Protein AF-A0A3R9DCZ0-F1 (afdb_monomer_lite)

Structure (mmCIF, N/CA/C/O backbone):
data_AF-A0A3R9DCZ0-F1
#
_entry.id   AF-A0A3R9DCZ0-F1
#
loop_
_atom_site.group_PDB
_atom_site.id
_atom_site.type_symbol
_atom_site.label_atom_id
_atom_site.label_alt_id
_atom_site.label_comp_id
_atom_site.label_asym_id
_atom_site.label_entity_id
_atom_site.label_seq_id
_atom_site.pdbx_PDB_ins_code
_atom_site.Cartn_x
_atom_site.Cartn_y
_atom_site.Cartn_z
_atom_site.occupancy
_atom_site.B_iso_or_equiv
_atom_site.auth_seq_id
_atom_site.auth_comp_id
_atom_site.auth_asym_id
_atom_site.auth_atom_id
_atom_site.pdbx_PDB_model_num
ATOM 1 N N . MET A 1 1 ? -1.135 6.317 21.209 1.00 61.75 1 MET A N 1
ATOM 2 C CA . MET A 1 1 ? -1.290 6.207 19.743 1.00 61.75 1 MET A CA 1
ATOM 3 C C . MET A 1 1 ? -2.174 7.352 19.289 1.00 61.75 1 MET A C 1
ATOM 5 O O . MET A 1 1 ? -3.228 7.537 19.886 1.00 61.75 1 MET A O 1
ATOM 9 N N . ASN A 1 2 ? -1.723 8.155 18.326 1.00 81.62 2 ASN A N 1
ATOM 10 C CA . ASN A 1 2 ? -2.497 9.292 17.831 1.00 81.62 2 ASN A CA 1
ATOM 11 C C . ASN A 1 2 ? -3.410 8.804 16.700 1.00 81.62 2 ASN A C 1
ATOM 13 O O . ASN A 1 2 ? -2.899 8.374 15.666 1.00 81.62 2 ASN A O 1
ATOM 17 N N . GLN A 1 3 ? -4.726 8.795 16.925 1.00 90.56 3 GLN A N 1
ATOM 18 C CA . GLN A 1 3 ? -5.698 8.407 15.899 1.00 90.56 3 GLN A CA 1
ATOM 19 C C . GLN A 1 3 ? -5.655 9.412 14.747 1.00 90.56 3 GLN A C 1
ATOM 21 O O . GLN A 1 3 ? -5.621 10.622 14.973 1.00 90.56 3 GLN A O 1
ATOM 26 N N . LEU A 1 4 ? -5.652 8.906 13.519 1.00 92.06 4 LEU A N 1
ATOM 27 C CA . LEU A 1 4 ? -5.647 9.725 12.316 1.00 92.06 4 LEU A CA 1
ATOM 28 C C . LEU A 1 4 ? -7.068 9.877 11.781 1.00 92.06 4 LEU A C 1
ATOM 30 O O . LEU A 1 4 ? -7.830 8.913 11.714 1.00 92.06 4 LEU A O 1
ATOM 34 N N . SER A 1 5 ? -7.409 11.086 11.340 1.00 92.12 5 SER A N 1
ATOM 35 C CA . SER A 1 5 ? -8.567 11.276 10.464 1.00 92.12 5 SER A CA 1
ATOM 36 C C . SER A 1 5 ? -8.346 10.580 9.115 1.00 92.12 5 SER A C 1
ATOM 38 O O . SER A 1 5 ? -7.209 10.330 8.714 1.00 92.12 5 SER A O 1
ATOM 40 N N . ALA A 1 6 ? -9.421 10.332 8.363 1.00 89.06 6 ALA A N 1
ATOM 41 C CA . ALA A 1 6 ? -9.336 9.716 7.036 1.00 89.06 6 ALA A CA 1
ATOM 42 C C . ALA A 1 6 ? -8.428 10.499 6.063 1.00 89.06 6 ALA A C 1
ATOM 44 O O . ALA A 1 6 ? -7.686 9.902 5.288 1.00 89.06 6 ALA A O 1
ATOM 45 N N . ALA A 1 7 ? -8.442 11.836 6.125 1.00 90.50 7 ALA A N 1
ATOM 46 C CA . ALA A 1 7 ? -7.578 12.675 5.294 1.00 90.50 7 ALA A CA 1
ATOM 47 C C . ALA A 1 7 ? -6.096 12.556 5.688 1.00 90.50 7 ALA A C 1
ATOM 49 O O . ALA A 1 7 ? -5.235 12.477 4.815 1.00 90.50 7 ALA A O 1
ATOM 50 N N . GLN A 1 8 ? -5.801 12.504 6.992 1.00 93.12 8 GLN A N 1
ATOM 51 C CA . GLN A 1 8 ? -4.434 12.311 7.485 1.00 93.12 8 GLN A CA 1
ATOM 52 C C . GLN A 1 8 ? -3.912 10.917 7.146 1.00 93.12 8 GLN A C 1
ATOM 54 O O . GLN A 1 8 ? -2.808 10.806 6.632 1.00 93.12 8 GLN A O 1
ATOM 59 N N . LEU A 1 9 ? -4.726 9.877 7.359 1.00 93.62 9 LEU A N 1
ATOM 60 C CA . LEU A 1 9 ? -4.421 8.513 6.929 1.00 93.62 9 LEU A CA 1
ATOM 61 C C . LEU A 1 9 ? -4.047 8.485 5.445 1.00 93.62 9 LEU A C 1
ATOM 63 O O . LEU A 1 9 ? -3.010 7.938 5.084 1.00 93.62 9 LEU A O 1
ATOM 67 N N . TRP A 1 10 ? -4.874 9.097 4.595 1.00 93.94 10 TRP A N 1
ATOM 68 C CA . TRP A 1 10 ? -4.639 9.114 3.156 1.00 93.94 10 TRP A CA 1
ATOM 69 C C . TRP A 1 10 ? -3.340 9.832 2.777 1.00 93.94 10 TRP A C 1
ATOM 71 O O . TRP A 1 10 ? -2.575 9.317 1.965 1.00 93.94 10 TRP A O 1
ATOM 81 N N . GLY A 1 11 ? -3.069 10.995 3.375 1.00 92.94 11 GLY A N 1
ATOM 82 C CA . GLY A 1 11 ? -1.816 11.722 3.158 1.00 92.94 11 GLY A CA 1
ATOM 83 C C . GLY A 1 11 ? -0.599 10.895 3.570 1.00 92.94 11 GLY A C 1
ATOM 84 O O . GLY A 1 11 ? 0.274 10.640 2.747 1.00 92.94 11 GLY A O 1
ATOM 85 N N . THR A 1 12 ? -0.593 10.388 4.806 1.00 93.31 12 THR A N 1
ATOM 86 C CA . THR A 1 12 ? 0.521 9.592 5.342 1.00 93.31 12 THR A CA 1
ATOM 87 C C . THR A 1 12 ? 0.751 8.306 4.552 1.00 93.31 12 THR A C 1
ATOM 89 O O . THR A 1 12 ? 1.896 7.928 4.329 1.00 93.31 12 THR A O 1
ATOM 92 N N . LEU A 1 13 ? -0.312 7.637 4.095 1.00 94.50 13 LEU A N 1
ATOM 93 C CA . LEU A 1 13 ? -0.180 6.438 3.270 1.00 94.50 13 LEU A CA 1
ATOM 94 C C . LEU A 1 13 ? 0.488 6.758 1.929 1.00 94.50 13 LEU A C 1
ATOM 96 O O . LEU A 1 13 ? 1.389 6.036 1.520 1.00 94.50 13 LEU A O 1
ATOM 100 N N . ASN A 1 14 ? 0.078 7.835 1.254 1.00 93.44 14 ASN A N 1
ATOM 101 C CA . ASN A 1 14 ? 0.696 8.225 -0.015 1.00 93.44 14 ASN A CA 1
ATOM 102 C C . ASN A 1 14 ? 2.162 8.634 0.157 1.00 93.44 14 ASN A C 1
ATOM 104 O O . ASN A 1 14 ? 3.000 8.260 -0.664 1.00 93.44 14 ASN A O 1
ATOM 108 N N . ASP A 1 15 ? 2.490 9.352 1.231 1.00 92.50 15 ASP A N 1
ATOM 109 C CA . ASP A 1 15 ? 3.877 9.711 1.528 1.00 92.50 15 ASP A CA 1
ATOM 110 C C . ASP A 1 15 ? 4.727 8.448 1.755 1.00 92.50 15 ASP A C 1
ATOM 112 O O . ASP A 1 15 ? 5.778 8.297 1.135 1.00 92.50 15 ASP A O 1
ATOM 116 N N . LEU A 1 16 ? 4.218 7.478 2.524 1.00 93.69 16 LEU A N 1
ATOM 117 C CA . LEU A 1 16 ? 4.860 6.174 2.718 1.00 93.69 16 LEU A CA 1
ATOM 118 C C . LEU A 1 16 ? 5.069 5.409 1.405 1.00 93.69 16 LEU A C 1
ATOM 120 O O . LEU A 1 16 ? 6.171 4.940 1.139 1.00 93.69 16 LEU A O 1
ATOM 124 N N . LEU A 1 17 ? 4.032 5.280 0.575 1.00 93.38 17 LEU A N 1
ATOM 125 C CA . LEU A 1 17 ? 4.101 4.519 -0.680 1.00 93.38 17 LEU A CA 1
ATOM 126 C C . LEU A 1 17 ? 5.071 5.146 -1.689 1.00 93.38 17 LEU A C 1
ATOM 128 O O . LEU A 1 17 ? 5.776 4.435 -2.405 1.00 93.38 17 LEU A O 1
ATOM 132 N N . THR A 1 18 ? 5.127 6.476 -1.739 1.00 90.19 18 THR A N 1
ATOM 133 C CA . THR A 1 18 ? 6.036 7.212 -2.631 1.00 90.19 18 THR A CA 1
ATOM 134 C C . THR A 1 18 ? 7.451 7.342 -2.070 1.00 90.19 18 THR A C 1
ATOM 136 O O . THR A 1 18 ? 8.361 7.721 -2.800 1.00 90.19 18 THR A O 1
ATOM 139 N N . GLY A 1 19 ? 7.646 7.005 -0.795 1.00 87.19 19 GLY A N 1
ATOM 140 C CA . GLY A 1 19 ? 8.892 7.192 -0.063 1.00 87.19 19 GLY A CA 1
ATOM 141 C C . GLY A 1 19 ? 9.183 8.641 0.328 1.00 87.19 19 GLY A C 1
ATOM 142 O O . GLY A 1 19 ? 10.291 8.971 0.743 1.00 87.19 19 GLY A O 1
ATOM 143 N N . ARG A 1 20 ? 8.202 9.540 0.202 1.00 84.38 20 ARG A N 1
ATOM 144 C CA . ARG A 1 20 ? 8.375 10.951 0.543 1.00 84.38 20 ARG A CA 1
ATOM 145 C C . ARG A 1 20 ? 8.625 11.109 2.043 1.00 84.38 20 ARG A C 1
ATOM 147 O O . ARG A 1 20 ? 7.831 10.660 2.862 1.00 84.38 20 ARG A O 1
ATOM 154 N N . GLY A 1 21 ? 9.698 11.820 2.391 1.00 74.94 21 GLY A N 1
ATOM 155 C CA . GLY A 1 21 ? 10.063 12.093 3.785 1.00 74.94 21 GLY A CA 1
ATOM 156 C C . GLY A 1 21 ? 10.720 10.912 4.505 1.00 74.94 21 GLY A C 1
ATOM 157 O O . GLY A 1 21 ? 10.922 10.984 5.714 1.00 74.94 21 GLY A O 1
ATOM 158 N N . GLN A 1 22 ? 11.056 9.845 3.777 1.00 75.38 22 GLN A N 1
ATOM 159 C CA . GLN A 1 22 ? 11.912 8.760 4.243 1.00 75.38 22 GLN A CA 1
ATOM 160 C C . GLN A 1 22 ? 13.352 9.122 3.839 1.00 75.38 22 GLN A C 1
ATOM 162 O O . GLN A 1 22 ? 13.800 8.737 2.766 1.00 75.38 22 GLN A O 1
ATOM 167 N N . ASP A 1 23 ? 14.031 9.964 4.629 1.00 63.19 23 ASP A N 1
ATOM 168 C CA . ASP A 1 23 ? 15.416 10.403 4.370 1.00 63.19 23 ASP A CA 1
ATOM 169 C C . ASP A 1 23 ? 16.389 9.207 4.475 1.00 63.19 23 ASP A C 1
ATOM 171 O O . ASP A 1 23 ? 16.997 8.980 5.520 1.00 63.19 23 ASP A O 1
ATOM 175 N N . ASP A 1 24 ? 16.537 8.441 3.392 1.00 62.03 24 ASP A N 1
ATOM 176 C CA . ASP A 1 24 ? 17.494 7.328 3.266 1.00 62.03 24 ASP A CA 1
ATOM 177 C C . ASP A 1 24 ? 18.394 7.514 2.023 1.00 62.03 24 ASP A C 1
ATOM 179 O O . ASP A 1 24 ? 18.608 6.620 1.206 1.00 62.03 24 ASP A O 1
ATOM 183 N N . GLY A 1 25 ? 18.914 8.736 1.849 1.00 60.25 25 GLY A N 1
ATOM 184 C CA . GLY A 1 25 ? 19.763 9.105 0.709 1.00 60.25 25 GLY A CA 1
ATOM 185 C C . GLY A 1 25 ? 18.978 9.355 -0.586 1.00 60.25 25 GLY A C 1
ATOM 186 O O . GLY A 1 25 ? 17.886 9.913 -0.552 1.00 60.25 25 GLY A O 1
ATOM 187 N N . ASP A 1 26 ? 19.556 8.989 -1.737 1.00 55.53 26 ASP A N 1
ATOM 188 C CA . ASP A 1 26 ? 18.921 9.140 -3.063 1.00 55.53 26 ASP A CA 1
ATOM 189 C C . ASP A 1 26 ? 17.857 8.055 -3.350 1.00 55.53 26 ASP A C 1
ATOM 191 O O . ASP A 1 26 ? 17.168 8.110 -4.373 1.00 55.53 26 ASP A O 1
ATOM 195 N N . GLU A 1 27 ? 17.718 7.054 -2.475 1.00 62.34 27 GLU A N 1
ATOM 196 C CA . GLU A 1 27 ? 16.724 5.992 -2.613 1.00 62.34 27 GLU A CA 1
ATOM 197 C C . GLU A 1 27 ? 15.429 6.373 -1.886 1.00 62.34 27 GLU A C 1
ATOM 199 O O . GLU A 1 27 ? 15.443 6.797 -0.736 1.00 62.34 27 GLU A O 1
ATOM 204 N N . LEU A 1 28 ? 14.287 6.209 -2.564 1.00 73.81 28 LEU A N 1
ATOM 205 C CA . LEU A 1 28 ? 12.954 6.358 -1.975 1.00 73.81 28 LEU A CA 1
ATOM 206 C C . LEU A 1 28 ? 12.420 4.957 -1.634 1.00 73.81 28 LEU A C 1
ATOM 208 O O . LEU A 1 28 ? 11.883 4.293 -2.535 1.00 73.81 28 LEU A O 1
ATOM 212 N N . PRO A 1 29 ? 12.545 4.484 -0.377 1.00 78.62 29 PRO A N 1
ATOM 213 C CA . PRO A 1 29 ? 12.353 3.073 -0.055 1.00 78.62 29 PRO A CA 1
ATOM 214 C C . PRO A 1 29 ? 10.907 2.602 -0.215 1.00 78.62 29 PRO A C 1
ATOM 216 O O . PRO A 1 29 ? 10.669 1.405 -0.333 1.00 78.62 29 PRO A O 1
ATOM 219 N N . GLY A 1 30 ? 9.937 3.520 -0.262 1.00 91.44 30 GLY A N 1
ATOM 220 C CA . GLY A 1 30 ? 8.528 3.180 -0.428 1.00 91.44 30 GLY A CA 1
ATOM 221 C C . GLY A 1 30 ? 7.991 2.461 0.805 1.00 91.44 30 GLY A C 1
ATOM 222 O O . GLY A 1 30 ? 8.413 2.740 1.927 1.00 91.44 30 GLY A O 1
ATOM 223 N N . ALA A 1 31 ? 7.043 1.541 0.628 1.00 94.88 31 ALA A N 1
ATOM 224 C CA . ALA A 1 31 ? 6.360 0.919 1.757 1.00 94.88 31 ALA A CA 1
ATOM 225 C C . ALA A 1 31 ? 6.259 -0.603 1.659 1.00 94.88 31 ALA A C 1
ATOM 227 O O . ALA A 1 31 ? 6.221 -1.192 0.581 1.00 94.88 31 ALA A O 1
ATOM 228 N N . GLU A 1 32 ? 6.139 -1.233 2.819 1.00 95.06 32 GLU A N 1
ATOM 229 C CA . GLU A 1 32 ? 5.748 -2.625 2.996 1.00 95.06 32 GLU A CA 1
ATOM 230 C C . GLU A 1 32 ? 4.492 -2.722 3.867 1.00 95.06 32 GLU A C 1
ATOM 232 O O . GLU A 1 32 ? 4.219 -1.855 4.697 1.00 95.06 32 GLU A O 1
ATOM 237 N N . LEU A 1 33 ? 3.732 -3.798 3.674 1.00 96.12 33 LEU A N 1
ATOM 238 C CA . LEU A 1 33 ? 2.566 -4.174 4.460 1.00 96.12 33 LEU A CA 1
ATOM 239 C C . LEU A 1 33 ? 2.894 -5.425 5.268 1.00 96.12 33 LEU A C 1
ATOM 241 O O . LEU A 1 33 ? 3.255 -6.446 4.685 1.00 96.12 33 LEU A O 1
ATOM 245 N N . ALA A 1 34 ? 2.679 -5.370 6.578 1.00 95.69 34 ALA A N 1
ATOM 246 C CA . ALA A 1 34 ? 2.636 -6.531 7.459 1.00 95.69 34 ALA A CA 1
ATOM 247 C C . ALA A 1 34 ? 1.225 -6.684 8.041 1.00 95.69 34 ALA A C 1
ATOM 249 O O . ALA A 1 34 ? 0.646 -5.710 8.519 1.00 95.69 34 ALA A O 1
ATOM 250 N N . VAL A 1 35 ? 0.655 -7.887 8.009 1.00 96.25 35 VAL A N 1
ATOM 251 C CA . VAL A 1 35 ? -0.662 -8.182 8.593 1.00 96.25 35 VAL A CA 1
ATOM 252 C C . VAL A 1 35 ? -0.489 -9.154 9.745 1.00 96.25 35 VAL A C 1
ATOM 254 O O . VAL A 1 35 ? 0.208 -10.161 9.625 1.00 96.25 35 VAL A O 1
ATOM 257 N N . PHE A 1 36 ? -1.159 -8.847 10.846 1.00 97.38 36 PHE A N 1
ATOM 258 C CA . PHE A 1 36 ? -1.154 -9.607 12.077 1.00 97.38 36 PHE A CA 1
ATOM 259 C C . PHE A 1 36 ? -2.562 -10.099 12.395 1.00 97.38 36 PHE A C 1
ATOM 261 O O . PHE A 1 36 ? -3.528 -9.330 12.341 1.00 97.38 36 PHE A O 1
ATOM 268 N N . ASP A 1 37 ? -2.647 -11.364 12.784 1.00 96.19 37 ASP A N 1
ATOM 269 C CA . ASP A 1 37 ? -3.844 -11.996 13.323 1.00 96.19 37 ASP A CA 1
ATOM 270 C C . ASP A 1 37 ? -3.533 -12.503 14.733 1.00 96.19 37 ASP A C 1
ATOM 272 O O . ASP A 1 37 ? -2.513 -13.155 14.946 1.00 96.19 37 ASP A O 1
ATOM 276 N N . GLU A 1 38 ? -4.331 -12.094 15.718 1.00 94.62 38 GLU A N 1
ATOM 277 C CA . GLU A 1 38 ? -4.084 -12.359 17.149 1.00 94.62 38 GLU A CA 1
ATOM 278 C C . GLU A 1 38 ? -2.638 -12.059 17.620 1.00 94.62 38 GLU A C 1
ATOM 280 O O . GLU A 1 38 ? -2.098 -12.691 18.526 1.00 94.62 38 GLU A O 1
ATOM 285 N N . GLY A 1 39 ? -1.993 -11.057 17.008 1.00 93.81 39 GLY A N 1
ATOM 286 C CA . GLY A 1 39 ? -0.619 -10.641 17.317 1.00 93.81 39 GLY A CA 1
ATOM 287 C C . GLY A 1 39 ? 0.481 -11.436 16.605 1.00 93.81 39 GLY A C 1
ATOM 288 O O . GLY A 1 39 ? 1.653 -11.082 16.732 1.00 93.81 39 GLY A O 1
ATOM 289 N N . VAL A 1 40 ? 0.128 -12.454 15.822 1.00 96.56 40 VAL A N 1
ATOM 290 C CA . VAL A 1 40 ? 1.052 -13.230 14.987 1.00 96.56 40 VAL A CA 1
ATOM 291 C C . VAL A 1 40 ? 1.087 -12.638 13.584 1.00 96.56 40 VAL A C 1
ATOM 293 O O . VAL A 1 40 ? 0.041 -12.406 12.986 1.00 96.56 40 VAL A O 1
ATOM 296 N N . GLU A 1 41 ? 2.280 -12.393 13.041 1.00 96.56 41 GLU A N 1
ATOM 297 C CA . GLU A 1 41 ? 2.425 -11.969 11.645 1.00 96.56 41 GLU A CA 1
ATOM 298 C C . GLU A 1 41 ? 2.025 -13.117 10.709 1.00 96.56 41 GLU A C 1
ATOM 300 O O . GLU A 1 41 ? 2.621 -14.193 10.742 1.00 96.56 41 GLU A O 1
ATOM 305 N N . VAL A 1 42 ? 1.013 -12.885 9.872 1.00 95.38 42 VAL A N 1
ATOM 306 C CA . VAL A 1 42 ? 0.472 -13.876 8.925 1.00 95.38 42 VAL A CA 1
ATOM 307 C C . VAL A 1 42 ? 0.781 -13.535 7.470 1.00 95.38 42 VAL A C 1
ATOM 309 O O . VAL A 1 42 ? 0.628 -14.378 6.589 1.00 95.38 42 VAL A O 1
ATOM 312 N N . PHE A 1 43 ? 1.203 -12.300 7.197 1.00 93.38 43 PHE A N 1
ATOM 313 C CA . PHE A 1 43 ? 1.518 -11.843 5.850 1.00 93.38 43 PHE A CA 1
ATOM 314 C C . PHE A 1 43 ? 2.489 -10.666 5.882 1.00 93.38 43 PHE A C 1
ATOM 316 O O . PHE A 1 43 ? 2.337 -9.762 6.703 1.00 93.38 43 PHE A O 1
ATOM 323 N N . ARG A 1 44 ? 3.428 -10.645 4.931 1.00 94.25 44 ARG A N 1
ATOM 324 C CA . ARG A 1 44 ? 4.317 -9.513 4.672 1.00 94.25 44 ARG A CA 1
ATOM 325 C C . ARG A 1 44 ? 4.632 -9.400 3.187 1.00 94.25 44 ARG A C 1
ATOM 327 O O . ARG A 1 44 ? 4.991 -10.393 2.559 1.00 94.25 44 ARG A O 1
ATOM 334 N N . ALA A 1 45 ? 4.549 -8.193 2.641 1.00 93.25 45 ALA A N 1
ATOM 335 C CA . ALA A 1 45 ? 4.934 -7.911 1.260 1.00 93.25 45 ALA A CA 1
ATOM 336 C C . ALA A 1 45 ? 5.315 -6.439 1.080 1.00 93.25 45 ALA A C 1
ATOM 338 O O . ALA A 1 45 ? 4.818 -5.579 1.805 1.00 93.25 45 ALA A O 1
ATOM 339 N N . ALA A 1 46 ? 6.149 -6.145 0.083 1.00 93.31 46 ALA A N 1
ATOM 340 C CA . ALA A 1 46 ? 6.311 -4.773 -0.391 1.00 93.31 46 ALA A CA 1
ATOM 341 C C . ALA A 1 46 ? 4.987 -4.271 -0.987 1.00 93.31 46 ALA A C 1
ATOM 343 O O . ALA A 1 46 ? 4.154 -5.072 -1.412 1.00 93.31 46 ALA A O 1
ATOM 344 N N . LEU A 1 47 ? 4.768 -2.964 -1.015 1.00 93.00 47 LEU A N 1
ATOM 345 C CA . LEU A 1 47 ? 3.605 -2.345 -1.638 1.00 93.00 47 LEU A CA 1
ATOM 346 C C . LEU A 1 47 ? 4.041 -1.578 -2.880 1.00 93.00 47 LEU A C 1
ATOM 348 O O . LEU A 1 47 ? 5.002 -0.816 -2.833 1.00 93.00 47 LEU A O 1
ATOM 352 N N . ALA A 1 48 ? 3.295 -1.727 -3.974 1.00 90.75 48 ALA A N 1
ATOM 353 C CA . ALA A 1 48 ? 3.437 -0.824 -5.106 1.00 90.75 48 ALA A CA 1
ATOM 354 C C . ALA A 1 48 ? 3.202 0.629 -4.655 1.00 90.75 48 ALA A C 1
ATOM 356 O O . ALA A 1 48 ? 2.458 0.889 -3.708 1.00 90.75 48 ALA A O 1
ATOM 357 N N . ARG A 1 49 ? 3.777 1.585 -5.387 1.00 90.75 49 ARG A N 1
ATOM 358 C CA . ARG A 1 49 ? 3.793 3.018 -5.033 1.00 90.75 49 ARG A CA 1
ATOM 359 C C . ARG A 1 49 ? 2.434 3.736 -5.141 1.00 90.75 49 ARG A C 1
ATOM 361 O O . ARG A 1 49 ? 2.382 4.959 -5.070 1.00 90.75 49 ARG A O 1
ATOM 368 N N . HIS A 1 50 ? 1.340 2.989 -5.300 1.00 87.44 50 HIS A N 1
ATOM 369 C CA . HIS A 1 50 ? -0.001 3.507 -5.560 1.00 87.44 50 HIS A CA 1
ATOM 370 C C . HIS A 1 50 ? -1.038 2.852 -4.648 1.00 87.44 50 HIS A C 1
ATOM 372 O O . HIS A 1 50 ? -0.984 1.654 -4.357 1.00 87.44 50 HIS A O 1
ATOM 378 N N . ALA A 1 51 ? -2.021 3.652 -4.249 1.00 91.38 51 ALA A N 1
ATOM 379 C CA . ALA A 1 51 ? -3.237 3.205 -3.592 1.00 91.38 51 ALA A CA 1
ATOM 380 C C . ALA A 1 51 ? -4.440 3.932 -4.195 1.00 91.38 51 ALA A C 1
ATOM 382 O O . ALA A 1 51 ? -4.310 5.029 -4.742 1.00 91.38 51 ALA A O 1
ATOM 383 N N . ARG A 1 52 ? -5.626 3.347 -4.038 1.00 91.38 52 ARG A N 1
ATOM 384 C CA . ARG A 1 52 ? -6.908 3.951 -4.423 1.00 91.38 52 ARG A CA 1
ATOM 385 C C . ARG A 1 52 ? -7.866 3.871 -3.238 1.00 91.38 52 ARG A C 1
ATOM 387 O O . ARG A 1 52 ? -7.882 2.865 -2.534 1.00 91.38 52 ARG A O 1
ATOM 394 N N . ARG A 1 53 ? -8.663 4.913 -3.003 1.00 90.94 53 ARG A N 1
ATOM 395 C CA . ARG A 1 53 ? -9.819 4.808 -2.098 1.00 90.94 53 ARG A CA 1
ATOM 396 C C . ARG A 1 53 ? -11.006 4.294 -2.881 1.00 90.94 53 ARG A C 1
ATOM 398 O O . ARG A 1 53 ? -11.149 4.639 -4.049 1.00 90.94 53 ARG A O 1
ATOM 405 N N . ASP A 1 54 ? -11.817 3.470 -2.246 1.00 90.94 54 ASP A N 1
ATOM 406 C CA . ASP A 1 54 ? -13.086 3.099 -2.840 1.00 90.94 54 ASP A CA 1
ATOM 407 C C . ASP A 1 54 ? -14.015 4.322 -2.919 1.00 90.94 54 ASP A C 1
ATOM 409 O O . ASP A 1 54 ? -14.027 5.165 -2.015 1.00 90.94 54 ASP A O 1
ATOM 413 N N . ASP A 1 55 ? -14.726 4.446 -4.038 1.00 87.06 55 ASP A N 1
ATOM 414 C CA . ASP A 1 55 ? -15.587 5.597 -4.316 1.00 87.06 55 ASP A CA 1
ATOM 415 C C . ASP A 1 55 ? -16.901 5.514 -3.526 1.00 87.06 55 ASP A C 1
ATOM 417 O O . ASP A 1 55 ? -17.450 6.547 -3.135 1.00 87.06 55 ASP A O 1
ATOM 421 N N . ASP A 1 56 ? -17.367 4.292 -3.248 1.00 90.88 56 ASP A N 1
ATOM 422 C CA . ASP A 1 56 ? -18.596 4.030 -2.502 1.00 90.88 56 ASP A CA 1
ATOM 423 C C . ASP A 1 56 ? -18.330 3.937 -0.990 1.00 90.88 56 ASP A C 1
ATOM 425 O O . ASP A 1 56 ? -19.165 4.361 -0.186 1.00 90.88 56 ASP A O 1
ATOM 429 N N . ASP A 1 57 ? -17.157 3.427 -0.591 1.00 90.50 57 ASP A N 1
ATOM 430 C CA . ASP A 1 57 ? -16.749 3.318 0.815 1.00 90.50 57 ASP A CA 1
ATOM 431 C C . ASP A 1 57 ? -15.329 3.867 1.084 1.00 90.50 57 ASP A C 1
ATOM 433 O O . ASP A 1 57 ? -14.337 3.140 0.996 1.00 90.50 57 ASP A O 1
ATOM 437 N N . PRO A 1 58 ? -15.191 5.127 1.537 1.00 87.25 58 PRO A N 1
ATOM 438 C CA . PRO A 1 58 ? -13.889 5.726 1.838 1.00 87.25 58 PRO A CA 1
ATOM 439 C C . PRO A 1 58 ? -13.061 5.012 2.923 1.00 87.25 58 PRO A C 1
ATOM 441 O O . PRO A 1 58 ? -11.882 5.345 3.087 1.00 87.25 58 PRO A O 1
ATOM 444 N N . ALA A 1 59 ? -13.650 4.084 3.690 1.00 90.75 59 ALA A N 1
ATOM 445 C CA . ALA A 1 59 ? -12.935 3.239 4.647 1.00 90.75 59 ALA A CA 1
ATOM 446 C C . ALA A 1 59 ? -12.223 2.051 3.975 1.00 90.75 59 ALA A C 1
ATOM 448 O O . ALA A 1 59 ? -11.344 1.432 4.583 1.00 90.75 59 ALA A O 1
ATOM 449 N N . VAL A 1 60 ? -12.567 1.738 2.725 1.00 93.81 60 VAL A N 1
ATOM 450 C CA . VAL A 1 60 ? -11.912 0.714 1.915 1.00 93.81 60 VAL A CA 1
ATOM 451 C C . VAL A 1 60 ? -10.776 1.343 1.114 1.00 93.81 60 VAL A C 1
ATOM 453 O O . VAL A 1 60 ? -10.962 2.232 0.281 1.00 93.81 60 VAL A O 1
ATOM 456 N N . ILE A 1 61 ? -9.565 0.854 1.369 1.00 93.69 61 ILE A N 1
ATOM 457 C CA . ILE A 1 61 ? -8.353 1.269 0.667 1.00 93.69 61 ILE A CA 1
ATOM 458 C C . ILE A 1 61 ? -7.833 0.095 -0.152 1.00 93.69 61 ILE A C 1
ATOM 460 O O . ILE A 1 61 ? -7.527 -0.970 0.382 1.00 93.69 61 ILE A O 1
ATOM 464 N N . TRP A 1 62 ? -7.693 0.308 -1.451 1.00 92.94 62 TRP A N 1
ATOM 465 C CA . TRP A 1 62 ? -7.085 -0.631 -2.377 1.00 92.94 62 TRP A CA 1
ATOM 466 C C . TRP A 1 62 ? -5.581 -0.387 -2.442 1.00 92.94 62 TRP A C 1
ATOM 468 O O . TRP A 1 62 ? -5.131 0.704 -2.792 1.00 92.94 62 TRP A O 1
ATOM 478 N N . VAL A 1 63 ? -4.809 -1.422 -2.123 1.00 92.19 63 VAL A N 1
ATOM 479 C CA . VAL A 1 63 ? -3.344 -1.440 -2.244 1.00 92.19 63 VAL A CA 1
ATOM 480 C C . VAL A 1 63 ? -2.910 -2.614 -3.111 1.00 92.19 63 VAL A C 1
ATOM 482 O O . VAL A 1 63 ? -3.673 -3.561 -3.308 1.00 92.19 63 VAL A O 1
ATOM 485 N N . ARG A 1 64 ? -1.672 -2.593 -3.608 1.00 91.31 64 ARG A N 1
ATOM 486 C CA . ARG A 1 64 ? -1.111 -3.697 -4.397 1.00 91.31 64 ARG A CA 1
ATOM 487 C C . ARG A 1 64 ? 0.132 -4.281 -3.718 1.00 91.31 64 ARG A C 1
ATOM 489 O O . ARG A 1 64 ? 1.228 -3.757 -3.913 1.00 91.31 64 ARG A O 1
ATOM 496 N N . PRO A 1 65 ? -0.020 -5.351 -2.917 1.00 90.62 65 PRO A N 1
ATOM 497 C CA . PRO A 1 65 ? 1.114 -6.068 -2.357 1.00 90.62 65 PRO A CA 1
ATOM 498 C C . PRO A 1 65 ? 1.898 -6.796 -3.448 1.00 90.62 65 PRO A C 1
ATOM 500 O O . PRO A 1 65 ? 1.347 -7.623 -4.172 1.00 90.62 65 PRO A O 1
ATOM 503 N N . LEU A 1 66 ? 3.191 -6.512 -3.532 1.00 87.75 66 LEU A N 1
ATOM 504 C CA . LEU A 1 66 ? 4.153 -7.153 -4.416 1.00 87.75 66 LEU A CA 1
ATOM 505 C C . LEU A 1 66 ? 4.584 -8.485 -3.799 1.00 87.75 66 LEU A C 1
ATOM 507 O O . LEU A 1 66 ? 5.586 -8.589 -3.090 1.00 87.75 66 LEU A O 1
ATOM 511 N N . VAL A 1 67 ? 3.775 -9.514 -4.030 1.00 76.06 67 VAL A N 1
ATOM 512 C CA . VAL A 1 67 ? 4.195 -10.901 -3.823 1.00 76.06 67 VAL A CA 1
ATOM 513 C C . VAL A 1 67 ? 5.138 -11.298 -4.962 1.00 76.06 67 VAL A C 1
ATOM 515 O O . VAL A 1 67 ? 4.882 -10.936 -6.104 1.00 76.06 67 VAL A O 1
ATOM 518 N N . VAL A 1 68 ? 6.238 -11.964 -4.588 1.00 66.25 68 VAL A N 1
ATOM 519 C CA . VAL A 1 68 ? 7.384 -12.479 -5.377 1.00 66.25 68 VAL A CA 1
ATOM 520 C C . VAL A 1 68 ? 7.194 -12.474 -6.911 1.00 66.25 68 VAL A C 1
ATOM 522 O O . VAL A 1 68 ? 6.155 -12.944 -7.375 1.00 66.25 68 VAL A O 1
ATOM 525 N N . PRO A 1 69 ? 8.196 -12.039 -7.712 1.00 63.12 69 PRO A N 1
ATOM 526 C CA . PRO A 1 69 ? 8.096 -11.993 -9.174 1.00 63.12 69 PRO A CA 1
ATOM 527 C C . PRO A 1 69 ? 7.537 -13.288 -9.777 1.00 63.12 69 PRO A C 1
ATOM 529 O O . PRO A 1 69 ? 7.972 -14.387 -9.431 1.00 63.12 69 PRO A O 1
ATOM 532 N N . ALA A 1 70 ? 6.592 -13.161 -10.711 1.00 62.72 70 ALA A N 1
ATOM 533 C CA . ALA A 1 70 ? 5.933 -14.300 -11.354 1.00 62.72 70 ALA A CA 1
ATOM 534 C C . ALA A 1 70 ? 6.851 -15.032 -12.357 1.00 62.72 70 ALA A C 1
ATOM 536 O O . ALA A 1 70 ? 6.541 -16.137 -12.801 1.00 62.72 70 ALA A O 1
ATOM 537 N N . GLY A 1 71 ? 7.982 -14.424 -12.721 1.00 67.38 71 GLY A N 1
ATOM 538 C CA . GLY A 1 71 ? 8.997 -15.000 -13.596 1.00 67.38 71 GLY A CA 1
ATOM 539 C C . GLY A 1 71 ? 10.023 -13.958 -14.031 1.00 67.38 71 GLY A C 1
ATOM 540 O O . GLY A 1 71 ? 10.201 -12.942 -13.363 1.00 67.38 71 GLY A O 1
ATOM 541 N N . CYS A 1 72 ? 10.665 -14.189 -15.179 1.00 68.56 72 CYS A N 1
ATOM 542 C CA . CYS A 1 72 ? 11.552 -13.217 -15.818 1.00 68.56 72 CYS A CA 1
ATOM 543 C C . CYS A 1 72 ? 11.076 -12.897 -17.240 1.00 68.56 72 CYS A C 1
ATOM 545 O O . CYS A 1 72 ? 10.746 -13.804 -18.006 1.00 68.56 72 CYS A O 1
ATOM 547 N N . ARG A 1 73 ? 11.107 -11.619 -17.631 1.00 63.28 73 ARG A N 1
ATOM 548 C CA . ARG A 1 73 ? 10.839 -11.146 -18.999 1.00 63.28 73 ARG A CA 1
ATOM 549 C C . ARG A 1 73 ? 12.023 -10.294 -19.447 1.00 63.28 73 ARG A C 1
ATOM 551 O O . ARG A 1 73 ? 12.406 -9.357 -18.762 1.00 63.28 73 ARG A O 1
ATOM 558 N N . HIS A 1 74 ? 12.640 -10.656 -20.573 1.00 65.88 74 HIS A N 1
ATOM 559 C CA . HIS A 1 74 ? 13.851 -9.997 -21.095 1.00 65.88 74 HIS A CA 1
ATOM 560 C C . HIS A 1 74 ? 15.025 -9.905 -20.094 1.00 65.88 74 HIS A C 1
ATOM 562 O O . HIS A 1 74 ? 15.822 -8.978 -20.158 1.00 65.88 74 HIS A O 1
ATOM 568 N N . GLY A 1 75 ? 15.151 -10.878 -19.183 1.00 64.38 75 GLY A N 1
ATOM 569 C CA . GLY A 1 75 ? 16.223 -10.910 -18.179 1.00 64.38 75 GLY A CA 1
ATOM 570 C C . GLY A 1 75 ? 15.956 -10.079 -16.919 1.00 64.38 75 GLY A C 1
ATOM 571 O O . GLY A 1 75 ? 16.794 -10.087 -16.025 1.00 64.38 75 GLY A O 1
ATOM 572 N N . LEU A 1 76 ? 14.797 -9.421 -16.822 1.00 64.38 76 LEU A N 1
ATOM 573 C CA . LEU A 1 76 ? 14.345 -8.704 -15.628 1.00 64.38 76 LEU A CA 1
ATOM 574 C C . LEU A 1 76 ? 13.241 -9.487 -14.906 1.00 64.38 76 LEU A C 1
ATOM 576 O O . LEU A 1 76 ? 12.480 -10.194 -15.582 1.00 64.38 76 LEU A O 1
ATOM 580 N N . PRO A 1 77 ? 13.109 -9.351 -13.574 1.00 67.06 77 PRO A N 1
ATOM 581 C CA . PRO A 1 77 ? 11.945 -9.839 -12.845 1.00 67.06 77 PRO A CA 1
ATOM 582 C C . PRO A 1 77 ? 10.662 -9.300 -13.479 1.00 67.06 77 PRO A C 1
ATOM 584 O O . PRO A 1 77 ? 10.514 -8.101 -13.699 1.00 67.06 77 PRO A O 1
ATOM 587 N N . ALA A 1 78 ? 9.750 -10.200 -13.828 1.00 70.44 78 ALA A N 1
ATOM 588 C CA . ALA A 1 78 ? 8.459 -9.854 -14.392 1.00 70.44 78 ALA A CA 1
ATOM 589 C C . ALA A 1 78 ? 7.382 -10.033 -13.331 1.00 70.44 78 ALA A C 1
ATOM 591 O O . ALA A 1 78 ? 7.228 -11.111 -12.748 1.00 70.44 78 ALA A O 1
ATOM 592 N N . PHE A 1 79 ? 6.613 -8.975 -13.119 1.00 73.75 79 PHE A N 1
ATOM 593 C CA . PHE A 1 79 ? 5.438 -9.002 -12.268 1.00 73.75 79 PHE A CA 1
ATOM 594 C C . PHE A 1 79 ? 4.219 -9.209 -13.161 1.00 73.75 79 PHE A C 1
ATOM 596 O O . PHE A 1 79 ? 3.919 -8.397 -14.032 1.00 73.75 79 PHE A O 1
ATOM 603 N N . ASP A 1 80 ? 3.532 -10.333 -12.982 1.00 68.88 80 ASP A N 1
ATOM 604 C CA . ASP A 1 80 ? 2.247 -10.543 -13.637 1.00 68.88 80 ASP A CA 1
ATOM 605 C C . ASP A 1 80 ? 1.188 -9.748 -12.864 1.00 68.88 80 ASP A C 1
ATOM 607 O O . ASP A 1 80 ? 0.888 -10.047 -11.708 1.00 68.88 80 ASP A O 1
ATOM 611 N N . ILE A 1 81 ? 0.632 -8.716 -13.496 1.00 64.50 81 ILE A N 1
ATOM 612 C CA . ILE A 1 81 ? -0.375 -7.820 -12.909 1.00 64.50 81 ILE A CA 1
ATOM 613 C C . ILE A 1 81 ? -1.633 -8.601 -12.481 1.00 64.50 81 ILE A C 1
ATOM 615 O O . ILE A 1 81 ? -2.289 -8.197 -11.518 1.00 64.50 81 ILE A O 1
ATOM 619 N N . GLY A 1 82 ? -1.934 -9.736 -13.130 1.00 58.31 82 GLY A N 1
ATOM 620 C CA . GLY A 1 82 ? -3.016 -10.655 -12.757 1.00 58.31 82 GLY A CA 1
ATOM 621 C C . GLY A 1 82 ? -2.689 -11.577 -11.571 1.00 58.31 82 GLY A C 1
ATOM 622 O O . GLY A 1 82 ? -3.597 -12.176 -10.979 1.00 58.31 82 GLY A O 1
ATOM 623 N N . VAL A 1 83 ? -1.409 -11.678 -11.191 1.00 58.00 83 VAL A N 1
ATOM 624 C CA . VAL A 1 83 ? -0.915 -12.419 -10.012 1.00 58.00 83 VAL A CA 1
ATOM 625 C C . VAL A 1 83 ? -0.676 -11.479 -8.830 1.00 58.00 83 VAL A C 1
ATOM 627 O O . VAL A 1 83 ? -1.033 -11.809 -7.698 1.00 58.00 83 VAL A O 1
ATOM 630 N N . VAL A 1 84 ? -0.152 -10.278 -9.080 1.00 65.19 84 VAL A N 1
ATOM 631 C CA . VAL A 1 84 ? 0.046 -9.217 -8.082 1.00 65.19 84 VAL A CA 1
ATOM 632 C C . VAL A 1 84 ? -1.272 -8.475 -7.856 1.00 65.19 84 VAL A C 1
ATOM 634 O O . VAL A 1 84 ? -1.392 -7.279 -8.111 1.00 65.19 84 VAL A O 1
ATOM 637 N N . ARG A 1 85 ? -2.306 -9.211 -7.446 1.00 71.25 85 ARG A N 1
ATOM 638 C CA . ARG A 1 85 ? -3.670 -8.687 -7.325 1.00 71.25 85 ARG A CA 1
ATOM 639 C C . ARG A 1 85 ? -3.767 -7.596 -6.271 1.00 71.25 85 ARG A C 1
ATOM 641 O O . ARG A 1 85 ? -3.102 -7.647 -5.230 1.00 71.25 85 ARG A O 1
ATOM 648 N N . ARG A 1 86 ? -4.652 -6.631 -6.523 1.00 79.94 86 ARG A N 1
ATOM 649 C CA . ARG A 1 86 ? -5.006 -5.621 -5.525 1.00 79.94 86 ARG A CA 1
ATOM 650 C C . ARG A 1 86 ? -5.659 -6.288 -4.312 1.00 79.94 86 ARG A C 1
ATOM 652 O O . ARG A 1 86 ? -6.294 -7.339 -4.405 1.00 79.94 86 ARG A O 1
ATOM 659 N N . ARG A 1 87 ? -5.485 -5.683 -3.144 1.00 86.88 87 ARG A N 1
ATOM 660 C CA . ARG A 1 87 ? -6.101 -6.109 -1.888 1.00 86.88 87 ARG A CA 1
ATOM 661 C C . ARG A 1 87 ? -6.851 -4.935 -1.286 1.00 86.88 87 ARG A C 1
ATOM 663 O O . ARG A 1 87 ? -6.289 -3.852 -1.141 1.00 86.88 87 ARG A O 1
ATOM 670 N N . ALA A 1 88 ? -8.108 -5.178 -0.935 1.00 91.31 88 ALA A N 1
ATOM 671 C CA . ALA A 1 88 ? -8.912 -4.247 -0.166 1.00 91.31 88 ALA A CA 1
ATOM 672 C C . ALA A 1 88 ? -8.546 -4.356 1.318 1.00 91.31 88 ALA A C 1
ATOM 674 O O . ALA A 1 88 ? -8.649 -5.425 1.922 1.00 91.31 88 ALA A O 1
ATOM 675 N N . LEU A 1 89 ? -8.144 -3.236 1.905 1.00 93.94 89 LEU A N 1
ATOM 676 C CA . LEU A 1 89 ? -8.022 -3.050 3.342 1.00 93.94 89 LEU A CA 1
ATOM 677 C C . LEU A 1 89 ? -9.247 -2.268 3.808 1.00 93.94 89 LEU A C 1
ATOM 679 O O . LEU A 1 89 ? -9.346 -1.068 3.566 1.00 93.94 89 LEU A O 1
ATOM 683 N N . HIS A 1 90 ? -10.187 -2.946 4.465 1.00 95.69 90 HIS A N 1
ATOM 684 C CA . HIS A 1 90 ? -11.330 -2.279 5.082 1.00 95.69 90 HIS A CA 1
ATOM 685 C C . HIS A 1 90 ? -10.916 -1.764 6.465 1.00 95.69 90 HIS A C 1
ATOM 687 O O . HIS A 1 90 ? -10.868 -2.519 7.443 1.00 95.69 90 H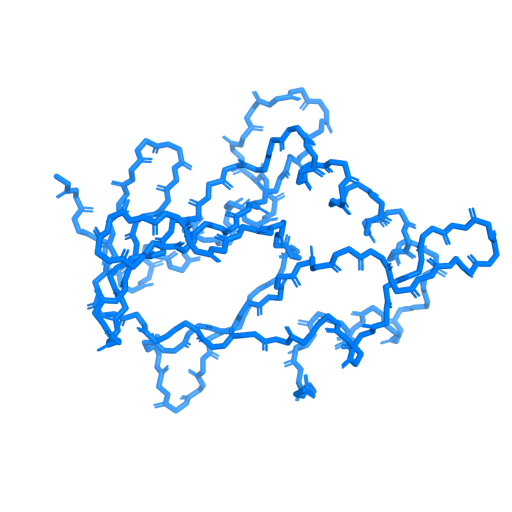IS A O 1
ATOM 693 N N . VAL A 1 91 ? -10.562 -0.482 6.528 1.00 96.38 91 VAL A N 1
ATOM 694 C CA . VAL A 1 91 ? -9.974 0.166 7.701 1.00 96.38 91 VAL A CA 1
ATOM 695 C C . VAL A 1 91 ? -11.065 0.591 8.681 1.00 96.38 91 VAL A C 1
ATOM 697 O O . VAL A 1 91 ? -11.953 1.369 8.361 1.00 96.38 91 VAL A O 1
ATOM 700 N N . ARG A 1 92 ? -10.963 0.117 9.922 1.00 96.19 92 ARG A N 1
ATOM 701 C CA . ARG A 1 92 ? -11.811 0.527 11.049 1.00 96.19 92 ARG A CA 1
ATOM 702 C C . ARG A 1 92 ? -11.201 1.687 11.829 1.00 96.19 92 ARG A C 1
ATOM 704 O O . ARG A 1 92 ? -11.905 2.594 12.254 1.00 96.19 92 ARG A O 1
ATOM 711 N N . THR A 1 93 ? -9.895 1.628 12.064 1.00 95.75 93 THR A N 1
ATOM 712 C CA . THR A 1 93 ? -9.148 2.634 12.830 1.00 95.75 93 THR A CA 1
ATOM 713 C C . THR A 1 93 ? -7.764 2.801 12.238 1.00 95.75 93 THR A C 1
ATOM 715 O O . THR A 1 93 ? -7.166 1.810 11.828 1.00 95.75 93 THR A O 1
ATOM 718 N N . ALA A 1 94 ? -7.220 4.012 12.278 1.00 96.31 94 ALA A N 1
ATOM 719 C CA . ALA A 1 94 ? -5.853 4.280 11.855 1.00 96.31 94 ALA A CA 1
ATOM 720 C C . ALA A 1 94 ? -5.118 5.113 12.901 1.00 96.31 94 ALA A C 1
ATOM 722 O O . ALA A 1 94 ? -5.685 6.035 13.488 1.00 96.31 94 ALA A O 1
ATOM 723 N N . ALA A 1 95 ? -3.847 4.806 13.121 1.00 96.38 95 ALA A N 1
ATOM 724 C CA . ALA A 1 95 ? -2.974 5.575 13.988 1.00 96.38 95 ALA A CA 1
ATOM 725 C C . ALA A 1 95 ? -1.565 5.658 13.404 1.00 96.38 95 ALA A C 1
ATOM 727 O O . ALA A 1 95 ? -1.081 4.713 12.786 1.00 96.38 95 ALA A O 1
ATOM 728 N N . ALA A 1 96 ? -0.882 6.774 13.645 1.00 92.88 96 ALA A N 1
ATOM 729 C CA . ALA A 1 96 ? 0.548 6.856 13.370 1.00 92.88 96 ALA A CA 1
ATOM 730 C C . ALA A 1 96 ? 1.332 5.980 14.365 1.00 92.88 96 ALA A C 1
ATOM 732 O O . ALA A 1 96 ? 1.023 5.962 15.565 1.00 92.88 96 ALA A O 1
ATOM 733 N N . ASN A 1 97 ? 2.358 5.289 13.871 1.00 88.88 97 ASN A N 1
ATOM 734 C CA . ASN A 1 97 ? 3.258 4.448 14.652 1.00 88.88 97 ASN A CA 1
ATOM 735 C C . ASN A 1 97 ? 4.714 4.666 14.210 1.00 88.88 97 ASN A C 1
ATOM 737 O O . ASN A 1 97 ? 5.215 3.971 13.328 1.00 88.88 97 ASN A O 1
ATOM 741 N N . GLY A 1 98 ? 5.389 5.642 14.823 1.00 86.88 98 GLY A N 1
ATOM 742 C CA . GLY A 1 98 ? 6.735 6.043 14.408 1.00 86.88 98 GLY A CA 1
ATOM 743 C C . GLY A 1 98 ? 6.726 6.543 12.963 1.00 86.88 98 GLY A C 1
ATOM 744 O O . GLY A 1 98 ? 5.980 7.464 12.642 1.00 86.88 98 GLY A O 1
ATOM 745 N N . GLU A 1 99 ? 7.520 5.904 12.107 1.00 84.19 99 GLU A N 1
ATOM 746 C CA . GLU A 1 99 ? 7.582 6.174 10.663 1.00 84.19 99 GLU A CA 1
ATOM 747 C C . GLU A 1 99 ? 6.457 5.493 9.869 1.00 84.19 99 GLU A C 1
ATOM 749 O O . GLU A 1 99 ? 6.368 5.688 8.665 1.00 84.19 99 GLU A O 1
ATOM 754 N N . GLY A 1 100 ? 5.616 4.676 10.510 1.00 90.62 100 GLY A N 1
ATOM 755 C CA . GLY A 1 100 ? 4.576 3.889 9.854 1.00 90.62 100 GLY A CA 1
ATOM 756 C C . GLY A 1 100 ? 3.146 4.243 10.260 1.00 90.62 100 GLY A C 1
ATOM 757 O O . GLY A 1 100 ? 2.868 5.131 11.072 1.00 90.62 100 GLY A O 1
ATOM 758 N N . LEU A 1 101 ? 2.219 3.475 9.704 1.00 95.25 101 LEU A N 1
ATOM 759 C CA . LEU A 1 101 ? 0.792 3.475 9.971 1.00 95.25 101 LEU A CA 1
ATOM 760 C C . LEU A 1 101 ? 0.376 2.146 10.585 1.00 95.25 101 LEU A C 1
ATOM 762 O O . LEU A 1 101 ? 0.718 1.078 10.086 1.00 95.25 101 LEU A O 1
ATOM 766 N N . ASP A 1 102 ? -0.419 2.232 11.638 1.00 96.88 102 ASP A N 1
ATOM 767 C CA . ASP A 1 102 ? -1.092 1.113 12.275 1.00 96.88 102 A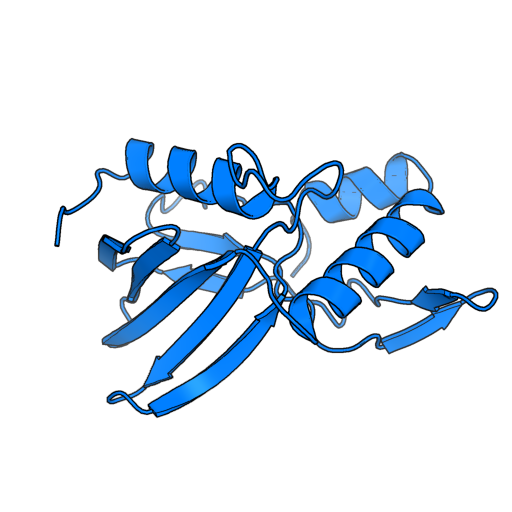SP A CA 1
ATOM 768 C C . ASP A 1 102 ? -2.584 1.175 11.952 1.00 96.88 102 ASP A C 1
ATOM 770 O O . ASP A 1 102 ? -3.258 2.166 12.251 1.00 96.88 102 ASP A O 1
ATOM 774 N N . LEU A 1 103 ? -3.090 0.129 11.313 1.00 97.25 103 LEU A N 1
ATOM 775 C CA . LEU A 1 103 ? -4.449 0.019 10.814 1.00 97.25 103 LEU A CA 1
ATOM 776 C C . LEU A 1 103 ? -5.152 -1.133 11.533 1.00 97.25 103 LEU A C 1
ATOM 778 O O . LEU A 1 103 ? -4.771 -2.296 11.415 1.00 97.25 103 LEU A O 1
ATOM 782 N N . GLY A 1 104 ? -6.235 -0.822 12.234 1.00 97.12 104 GLY A N 1
ATOM 783 C CA . GLY A 1 104 ? -7.193 -1.831 12.676 1.00 97.12 104 GLY A CA 1
ATOM 784 C C . GLY A 1 104 ? -8.181 -2.103 11.552 1.00 97.12 104 GLY A C 1
ATOM 785 O O . GLY A 1 104 ? -8.831 -1.165 11.092 1.00 97.12 104 GLY A O 1
ATOM 786 N N . LEU A 1 105 ? -8.309 -3.355 11.118 1.00 97.00 105 LEU A N 1
ATOM 787 C CA . LEU A 1 105 ? -9.213 -3.754 10.038 1.00 97.00 105 LEU A CA 1
ATOM 788 C C . LEU A 1 105 ? -10.581 -4.188 10.584 1.00 97.00 105 LEU A C 1
ATOM 790 O O . LEU A 1 105 ? -10.699 -4.632 11.730 1.00 97.00 105 LEU A O 1
ATOM 794 N N . MET A 1 106 ? -11.626 -4.101 9.757 1.00 95.94 106 MET A N 1
ATOM 795 C CA . MET A 1 106 ? -12.976 -4.574 10.116 1.00 95.94 106 MET A CA 1
ATOM 796 C C . MET A 1 106 ? -13.030 -6.080 10.399 1.00 95.94 106 MET A C 1
ATOM 798 O O . MET A 1 106 ? -13.888 -6.531 11.152 1.00 95.94 106 MET A O 1
ATOM 802 N N . THR A 1 107 ? -12.087 -6.851 9.853 1.00 94.06 107 THR A N 1
ATOM 803 C CA . THR A 1 107 ? -11.931 -8.290 10.116 1.00 94.06 107 THR A CA 1
ATOM 804 C C . THR A 1 107 ? -11.433 -8.596 11.531 1.00 94.06 107 THR A C 1
ATOM 806 O O . THR A 1 107 ? -11.434 -9.753 11.932 1.00 94.06 107 THR A O 1
ATOM 809 N N . GLY A 1 108 ? -10.992 -7.584 12.289 1.00 95.44 108 GLY A N 1
ATOM 810 C CA . GLY A 1 108 ? -10.332 -7.747 13.587 1.00 95.44 108 GLY A CA 1
ATOM 811 C C . GLY A 1 108 ? -8.807 -7.853 13.495 1.00 95.44 108 GLY A C 1
ATOM 812 O O . GLY A 1 108 ? -8.133 -7.674 14.507 1.00 95.44 108 GLY A O 1
ATOM 813 N N . GLN A 1 109 ? -8.265 -8.054 12.291 1.00 97.38 109 GLN A N 1
ATOM 814 C CA . GLN A 1 109 ? -6.825 -8.077 12.037 1.00 97.38 109 GLN A CA 1
ATOM 815 C C . GLN A 1 109 ? -6.195 -6.688 12.174 1.00 97.38 109 GLN A C 1
ATOM 817 O O . GLN A 1 109 ? -6.860 -5.652 12.063 1.00 97.38 109 GLN A O 1
ATOM 822 N N . ARG A 1 110 ? -4.876 -6.676 12.365 1.00 97.06 110 ARG A N 1
ATOM 823 C CA . ARG A 1 110 ? -4.058 -5.464 12.399 1.00 97.06 110 ARG A CA 1
ATOM 824 C C . ARG A 1 110 ? -3.132 -5.440 11.192 1.00 97.06 110 ARG A C 1
ATOM 826 O O . ARG A 1 110 ? -2.403 -6.395 10.965 1.00 97.06 110 ARG A O 1
ATOM 833 N N . ALA A 1 111 ? -3.131 -4.352 10.440 1.00 97.25 111 ALA A N 1
ATOM 834 C CA . ALA A 1 111 ? -2.204 -4.117 9.344 1.00 97.25 111 ALA A CA 1
ATOM 835 C C . ALA A 1 111 ? -1.243 -2.985 9.712 1.00 97.25 111 ALA A C 1
ATOM 837 O O . ALA A 1 111 ? -1.658 -1.955 10.230 1.00 97.25 111 ALA A O 1
ATOM 838 N N . VAL A 1 112 ? 0.041 -3.169 9.435 1.00 96.88 112 VAL A N 1
ATOM 839 C CA . VAL A 1 112 ? 1.077 -2.157 9.617 1.00 96.88 112 VAL A CA 1
ATOM 840 C C . VAL A 1 112 ? 1.662 -1.828 8.255 1.00 96.88 112 VAL A C 1
ATOM 842 O O . VAL A 1 112 ? 2.124 -2.727 7.553 1.00 96.88 112 VAL A O 1
ATOM 845 N N . VAL A 1 113 ? 1.635 -0.548 7.891 1.00 96.44 113 VAL A N 1
ATOM 846 C CA . VAL A 1 113 ? 2.314 -0.026 6.701 1.00 96.44 113 VAL A CA 1
ATOM 847 C C . VAL A 1 113 ? 3.510 0.790 7.160 1.00 96.44 113 VAL A C 1
ATOM 849 O O . VAL A 1 113 ? 3.355 1.695 7.971 1.00 96.44 113 VAL A O 1
ATOM 852 N N . GLN A 1 114 ? 4.703 0.481 6.678 1.00 94.75 114 GLN A N 1
ATOM 853 C CA . GLN A 1 114 ? 5.941 1.125 7.132 1.00 94.75 114 GLN A CA 1
ATOM 854 C C . GLN A 1 114 ? 6.959 1.191 5.989 1.00 94.75 114 GLN A C 1
ATOM 856 O O . GLN A 1 114 ? 6.723 0.539 4.970 1.00 94.75 114 GLN A O 1
ATOM 861 N N . PRO A 1 115 ? 8.066 1.948 6.119 1.00 94.31 115 PRO A N 1
ATOM 862 C CA . PRO A 1 115 ? 9.106 1.963 5.095 1.00 94.31 115 PRO A CA 1
ATOM 863 C C . PRO A 1 115 ? 9.585 0.546 4.762 1.00 94.31 115 PRO A C 1
ATOM 865 O O . PRO A 1 115 ? 9.825 -0.245 5.680 1.00 94.31 115 PRO A O 1
ATOM 868 N N . ALA A 1 116 ? 9.700 0.217 3.472 1.00 92.69 116 ALA A N 1
ATOM 869 C CA . ALA A 1 116 ? 10.163 -1.105 3.052 1.00 92.69 116 ALA A CA 1
ATOM 870 C C . ALA A 1 116 ? 11.630 -1.310 3.445 1.00 92.69 116 ALA A C 1
ATOM 872 O O . ALA A 1 116 ? 12.443 -0.391 3.347 1.00 92.69 116 ALA A O 1
ATOM 873 N N . ARG A 1 117 ? 11.988 -2.519 3.895 1.00 90.38 117 ARG A N 1
ATOM 874 C CA . ARG A 1 117 ? 13.367 -2.836 4.306 1.00 90.38 117 ARG A CA 1
ATOM 875 C C . ARG A 1 117 ? 13.790 -4.214 3.814 1.00 90.38 117 ARG A C 1
ATOM 877 O O . ARG A 1 117 ? 12.962 -5.086 3.565 1.00 90.38 117 ARG A O 1
ATOM 884 N N . GLY A 1 118 ? 15.101 -4.421 3.699 1.00 90.25 118 GLY A N 1
ATOM 885 C CA . GLY A 1 118 ? 15.683 -5.730 3.395 1.00 90.25 118 GLY A CA 1
ATOM 886 C C . GLY A 1 118 ? 15.070 -6.377 2.139 1.00 90.25 118 GLY A C 1
ATOM 887 O O . GLY A 1 118 ? 15.084 -5.752 1.079 1.00 90.25 118 GLY A O 1
ATOM 888 N N . PRO A 1 119 ? 14.520 -7.606 2.221 1.00 89.44 119 PRO A N 1
ATOM 889 C CA . PRO A 1 119 ? 13.940 -8.290 1.063 1.00 89.44 119 PRO A CA 1
ATOM 890 C C . PRO A 1 119 ? 12.789 -7.533 0.389 1.00 89.44 119 PRO A C 1
ATOM 892 O O . PRO A 1 119 ? 12.652 -7.594 -0.829 1.00 89.44 119 PRO A O 1
ATOM 895 N N . GLN A 1 120 ? 11.958 -6.820 1.155 1.00 91.44 120 GLN A N 1
ATOM 896 C CA . GLN A 1 120 ? 10.825 -6.070 0.610 1.00 91.44 120 GLN A CA 1
ATOM 897 C C . GLN A 1 120 ? 11.302 -4.868 -0.210 1.00 91.44 120 GLN A C 1
ATOM 899 O O . GLN A 1 120 ? 10.755 -4.607 -1.279 1.00 91.44 120 GLN A O 1
ATOM 904 N N . LEU A 1 121 ? 12.357 -4.189 0.245 1.00 90.31 121 LEU A N 1
ATOM 905 C CA . LEU A 1 121 ? 12.972 -3.103 -0.515 1.00 90.31 121 LEU A CA 1
ATOM 906 C C . LEU A 1 121 ? 13.536 -3.608 -1.853 1.00 90.31 121 LEU A C 1
ATOM 908 O O . LEU A 1 121 ? 13.269 -3.004 -2.886 1.00 90.31 121 LEU A O 1
ATOM 912 N N . ALA A 1 122 ? 14.224 -4.754 -1.856 1.00 88.56 122 ALA A N 1
ATOM 913 C CA . ALA A 1 122 ? 14.740 -5.355 -3.089 1.00 88.56 122 ALA A CA 1
ATOM 914 C C . ALA A 1 122 ? 13.617 -5.695 -4.090 1.00 88.56 122 ALA A C 1
ATOM 916 O O . ALA A 1 122 ? 13.724 -5.383 -5.272 1.00 88.56 122 ALA A O 1
ATOM 917 N N . VAL A 1 123 ? 12.496 -6.258 -3.616 1.00 88.81 123 VAL A N 1
ATOM 918 C CA . VAL A 1 123 ? 11.320 -6.526 -4.469 1.00 88.81 123 VAL A CA 1
ATOM 919 C C . VAL A 1 123 ? 10.738 -5.237 -5.050 1.00 88.81 123 VAL A C 1
ATOM 921 O O . VAL A 1 123 ? 10.313 -5.223 -6.205 1.00 88.81 123 VAL A O 1
ATOM 924 N N . LEU A 1 124 ? 10.709 -4.153 -4.271 1.00 88.62 124 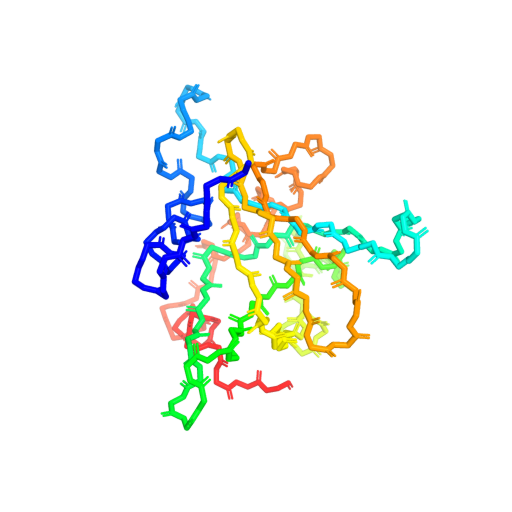LEU A N 1
ATOM 925 C CA . LEU A 1 124 ? 10.221 -2.866 -4.755 1.00 88.62 124 LEU A CA 1
ATOM 926 C C . LEU A 1 124 ? 11.149 -2.273 -5.825 1.00 88.62 124 LEU A C 1
ATOM 928 O O . LEU A 1 124 ? 10.666 -1.798 -6.847 1.00 88.62 124 LEU A O 1
A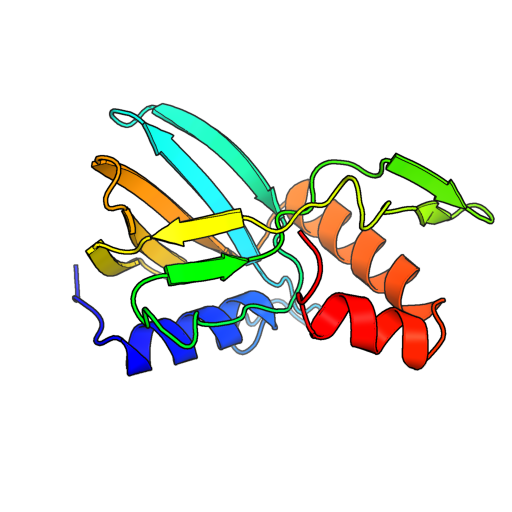TOM 932 N N . GLN A 1 125 ? 12.466 -2.365 -5.634 1.00 87.69 125 GLN A N 1
ATOM 933 C CA . GLN A 1 125 ? 13.461 -1.924 -6.618 1.00 87.69 125 GLN A CA 1
ATOM 934 C C . GLN A 1 125 ? 13.361 -2.719 -7.931 1.00 87.69 125 GLN A C 1
ATOM 936 O O . GLN A 1 125 ? 13.416 -2.137 -9.020 1.00 87.69 125 GLN A O 1
ATOM 941 N N . ASP A 1 126 ? 13.148 -4.035 -7.844 1.00 87.44 126 ASP A N 1
ATOM 942 C CA . ASP A 1 126 ? 12.883 -4.886 -9.009 1.00 87.44 126 ASP A CA 1
ATOM 943 C C . ASP A 1 126 ? 11.599 -4.455 -9.731 1.00 87.44 126 ASP A C 1
ATOM 945 O O . ASP A 1 126 ? 11.566 -4.366 -10.962 1.00 87.44 126 ASP A O 1
ATOM 949 N N . PHE A 1 127 ? 10.542 -4.158 -8.972 1.00 86.50 127 PHE A N 1
ATOM 950 C CA . PHE A 1 127 ? 9.267 -3.695 -9.514 1.00 86.50 127 PHE A CA 1
ATOM 951 C C . PHE A 1 127 ? 9.388 -2.338 -10.209 1.00 86.50 127 PHE A C 1
ATOM 953 O O . PHE A 1 127 ? 8.854 -2.169 -11.307 1.00 86.50 127 PHE A O 1
A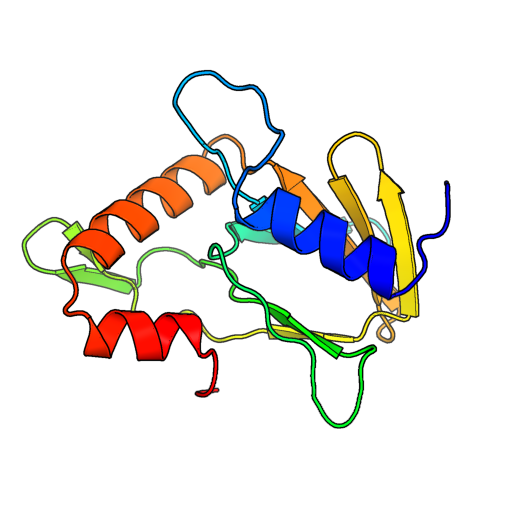TOM 960 N N . ASP A 1 128 ? 10.113 -1.388 -9.623 1.00 86.62 128 ASP A N 1
ATOM 961 C CA . ASP A 1 128 ? 10.360 -0.077 -10.227 1.00 86.62 128 ASP A CA 1
ATOM 962 C C . ASP A 1 128 ? 11.172 -0.206 -11.520 1.00 86.62 128 ASP A C 1
ATOM 964 O O . ASP A 1 128 ? 10.819 0.382 -12.546 1.00 86.62 128 ASP A O 1
ATOM 968 N N . THR A 1 129 ? 12.217 -1.038 -11.498 1.00 86.69 129 THR A N 1
ATOM 969 C CA . THR A 1 129 ? 13.053 -1.331 -12.670 1.00 86.69 129 THR A CA 1
ATOM 970 C C . THR A 1 129 ? 12.219 -1.933 -13.796 1.00 86.69 129 THR A C 1
ATOM 972 O O . THR A 1 129 ? 12.306 -1.491 -14.941 1.00 86.69 129 THR A O 1
ATOM 975 N N . TRP A 1 130 ? 11.372 -2.914 -13.480 1.00 84.31 130 TRP A N 1
ATOM 976 C CA . TRP A 1 130 ? 10.462 -3.519 -14.446 1.00 84.31 130 TRP A CA 1
ATOM 977 C C . TRP A 1 130 ? 9.452 -2.503 -14.988 1.00 84.31 130 TRP A C 1
ATOM 979 O O . TRP A 1 130 ? 9.298 -2.382 -16.204 1.00 84.31 130 TRP A O 1
ATOM 989 N N . THR A 1 131 ? 8.820 -1.718 -14.115 1.00 82.31 131 THR A N 1
ATOM 990 C CA . THR A 1 131 ? 7.821 -0.707 -14.496 1.00 82.31 131 THR A CA 1
ATOM 991 C C . THR A 1 131 ? 8.418 0.356 -15.421 1.00 82.31 131 THR A C 1
ATOM 993 O O . THR A 1 131 ? 7.753 0.805 -16.354 1.00 82.31 131 THR A O 1
ATOM 996 N N . ALA A 1 132 ? 9.694 0.713 -15.241 1.00 85.81 132 ALA A N 1
ATOM 997 C CA . ALA A 1 132 ? 10.410 1.631 -16.127 1.00 85.81 132 ALA A CA 1
ATOM 998 C C . ALA A 1 132 ? 10.595 1.098 -17.563 1.00 85.81 132 ALA A C 1
ATOM 1000 O O . ALA A 1 132 ? 10.832 1.889 -18.477 1.00 85.81 132 ALA A O 1
ATOM 1001 N N . THR A 1 133 ? 10.461 -0.215 -17.785 1.00 83.81 133 THR A N 1
ATOM 1002 C CA . THR A 1 133 ? 10.514 -0.821 -19.129 1.00 83.81 133 THR A CA 1
ATOM 1003 C C . THR A 1 133 ? 9.172 -0.830 -19.860 1.00 83.81 133 THR A C 1
ATOM 1005 O O . THR A 1 133 ? 9.133 -1.112 -21.059 1.00 83.81 133 THR A O 1
ATOM 1008 N N . LEU A 1 134 ? 8.078 -0.529 -19.159 1.00 83.12 134 LEU A N 1
ATOM 1009 C CA . LEU A 1 134 ? 6.726 -0.583 -19.702 1.00 83.12 134 LEU A CA 1
ATOM 1010 C C . LEU A 1 134 ? 6.378 0.680 -20.496 1.00 83.12 134 LEU A C 1
ATOM 1012 O O . LEU A 1 134 ? 6.876 1.781 -20.238 1.00 83.12 134 LEU A O 1
ATOM 1016 N N . SER A 1 135 ? 5.461 0.535 -21.450 1.00 85.50 135 SER A N 1
ATOM 1017 C CA . SER A 1 135 ? 4.874 1.679 -22.143 1.00 85.50 135 SER A CA 1
ATOM 1018 C C . SER A 1 135 ? 4.057 2.558 -21.187 1.00 85.50 135 SER A C 1
ATOM 1020 O O . SER A 1 135 ? 3.661 2.155 -20.095 1.00 85.50 135 SER A O 1
ATOM 1022 N N . ALA A 1 136 ? 3.770 3.797 -21.597 1.00 83.81 136 ALA A N 1
ATOM 1023 C CA . ALA A 1 136 ? 2.927 4.693 -20.803 1.00 83.81 136 ALA A CA 1
ATOM 1024 C C . ALA A 1 136 ? 1.512 4.129 -20.569 1.00 83.81 136 ALA A C 1
ATOM 1026 O O . ALA A 1 136 ? 0.950 4.352 -19.503 1.00 83.81 136 ALA A O 1
ATOM 1027 N N . LEU A 1 137 ? 0.969 3.383 -21.538 1.00 82.19 137 LEU A N 1
ATOM 1028 C CA . LEU A 1 137 ? -0.342 2.747 -21.418 1.00 82.19 137 LEU A CA 1
ATOM 1029 C C . LEU A 1 137 ? -0.323 1.636 -20.359 1.00 82.19 137 LEU A C 1
ATOM 1031 O O . LEU A 1 137 ? -1.134 1.659 -19.443 1.00 82.19 137 LEU A O 1
ATOM 1035 N N . GLU A 1 138 ? 0.656 0.733 -20.432 1.00 81.38 138 GLU A N 1
ATOM 1036 C CA . GLU A 1 138 ? 0.814 -0.360 -19.459 1.00 81.38 138 GLU A CA 1
ATOM 1037 C C . GLU A 1 138 ? 1.058 0.170 -18.035 1.00 81.38 138 GLU A C 1
ATOM 1039 O O . GLU A 1 138 ? 0.541 -0.383 -17.067 1.00 81.38 138 GLU A O 1
ATOM 1044 N N . ARG A 1 139 ? 1.806 1.273 -17.882 1.00 79.81 139 ARG A N 1
ATOM 1045 C CA . ARG A 1 139 ? 1.986 1.922 -16.571 1.00 79.81 139 ARG A CA 1
ATOM 1046 C C . ARG A 1 139 ? 0.686 2.510 -16.034 1.00 79.81 139 ARG A C 1
ATOM 1048 O O . ARG A 1 139 ? 0.368 2.283 -14.872 1.00 79.81 139 ARG A O 1
ATOM 1055 N N . ALA A 1 140 ? -0.082 3.204 -16.874 1.00 77.69 140 ALA A N 1
ATOM 1056 C CA . ALA A 1 140 ? -1.364 3.771 -16.467 1.00 77.69 140 ALA A CA 1
ATOM 1057 C C . ALA A 1 140 ? -2.348 2.687 -15.995 1.00 77.69 140 ALA A C 1
ATOM 1059 O O . ALA A 1 140 ? -3.069 2.902 -15.027 1.00 77.69 140 ALA A O 1
ATOM 1060 N N . GLU A 1 141 ? -2.342 1.504 -16.614 1.00 78.25 141 GLU A N 1
ATOM 1061 C CA . GLU A 1 141 ? -3.163 0.364 -16.175 1.00 78.25 141 GLU A CA 1
ATOM 1062 C C . GLU A 1 141 ? -2.759 -0.154 -14.783 1.00 78.25 141 GLU A C 1
ATOM 1064 O O . GLU A 1 141 ? -3.615 -0.511 -13.968 1.00 78.25 141 GLU A O 1
ATOM 1069 N N . ILE A 1 142 ? -1.458 -0.161 -14.473 1.00 75.94 142 ILE A N 1
ATOM 1070 C CA . ILE A 1 142 ? -0.946 -0.527 -13.144 1.00 75.94 142 ILE A CA 1
ATOM 1071 C C . ILE A 1 142 ? -1.362 0.512 -12.097 1.00 75.94 142 ILE A C 1
ATOM 1073 O O . ILE A 1 142 ? -1.806 0.141 -11.006 1.00 75.94 142 ILE A O 1
ATOM 1077 N N . GLU A 1 143 ? -1.211 1.794 -12.430 1.00 73.00 143 GLU A N 1
ATOM 1078 C CA . GLU A 1 143 ? -1.497 2.940 -11.559 1.00 73.00 143 GLU A CA 1
ATOM 1079 C C . GLU A 1 143 ? -2.989 3.105 -11.273 1.00 73.00 143 GLU A C 1
ATOM 1081 O O . GLU A 1 143 ? -3.366 3.405 -10.139 1.00 73.00 143 GLU A O 1
ATOM 1086 N N . ALA A 1 144 ? -3.838 2.870 -12.277 1.00 69.75 144 ALA A N 1
ATOM 1087 C CA . ALA A 1 144 ? -5.287 2.987 -12.153 1.00 69.75 144 ALA A CA 1
ATOM 1088 C C . ALA A 1 144 ? -5.852 2.025 -11.102 1.00 69.75 144 ALA A C 1
ATOM 1090 O O . ALA A 1 144 ? -6.863 2.315 -10.468 1.00 69.75 144 ALA A O 1
ATOM 1091 N N . LEU A 1 145 ? -5.177 0.888 -10.884 1.00 65.69 145 LEU A N 1
ATOM 1092 C CA . LEU A 1 145 ? -5.636 -0.167 -9.984 1.00 65.69 145 LEU A CA 1
ATOM 1093 C C . LEU A 1 145 ? -7.058 -0.646 -10.325 1.00 65.69 145 LEU A C 1
ATOM 1095 O O . LEU A 1 145 ? -7.715 -1.156 -9.429 1.00 65.69 145 LEU A O 1
ATOM 1099 N N . ASP A 1 146 ? -7.527 -0.517 -11.573 1.00 63.50 146 ASP A N 1
ATOM 1100 C CA . ASP A 1 146 ? -8.925 -0.768 -11.977 1.00 63.50 146 ASP A CA 1
ATOM 1101 C C . ASP A 1 146 ? -9.276 -2.256 -12.143 1.00 63.50 146 ASP A C 1
ATOM 1103 O O . ASP A 1 146 ? -10.450 -2.629 -12.078 1.00 63.50 146 ASP A O 1
ATOM 1107 N N . HIS A 1 147 ? -8.280 -3.126 -12.318 1.00 51.91 147 HIS A N 1
ATOM 1108 C CA . HIS A 1 147 ? -8.473 -4.562 -12.550 1.00 51.91 147 HIS A CA 1
ATOM 1109 C C . HIS A 1 147 ? -8.204 -5.406 -11.285 1.00 51.91 147 HIS A C 1
ATOM 1111 O O . HIS A 1 147 ? -7.199 -5.189 -10.599 1.00 51.91 147 HIS A O 1
ATOM 1117 N N . ASP A 1 148 ? -9.125 -6.339 -10.987 1.00 50.09 148 ASP A N 1
ATOM 1118 C CA . ASP A 1 148 ? -9.126 -7.274 -9.836 1.00 50.09 148 ASP A CA 1
ATOM 1119 C C . ASP A 1 148 ? -8.170 -8.470 -9.979 1.00 50.09 148 ASP A C 1
ATOM 1121 O O . ASP A 1 148 ? -8.202 -9.146 -11.033 1.00 50.09 148 ASP A O 1
#

Foldseek 3Di:
DAWDDLVRVVVLLLCQQQLPPVPPDPDSQHKKKWKDDPNHTPDIFAWHNAKDADPVDNLKIKTFGLDAQPDDDPNARHRDCVVSAIDIFRFPTWDDDPQWIWTQGPVRMIMIMHRDDDPRSVSNVSVVVNLVPDDPVVNVCSRVSPDD

Sequence (148 aa):
MNQLSAAQLWGTLNDLLTGRGQDDGDELPGAELAVFDEGVEVFRAALARHARRDDDDPAVIWVRPLVVPAGCRHGLPAFDIGVVRRRALHVRTAAANGEGLDLGLMTGQRAVVQPARGPQLAVLQDFDTWTATLSALERAEIEALDHD

Secondary structure (DSSP, 8-state):
-EE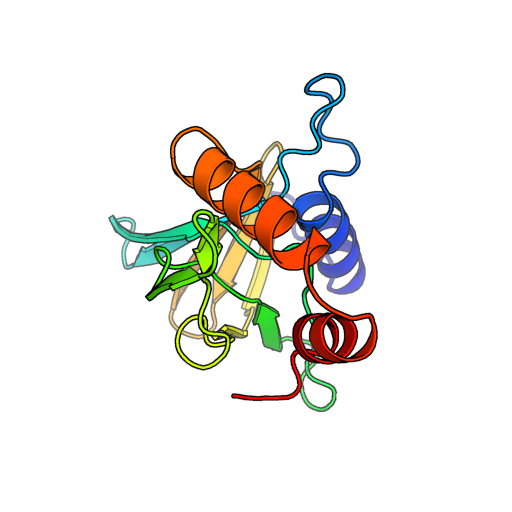PPHHHHHHHHHHHHHTTT--STT----EEEEEEETTEEEEEEEEEEEEEE-SS-TTEEEEEEE-S--EEETTEEE--TTTS--EEEEEEEEEEETTEEEEEETTS-EEEEEE--HHHHHHHHHHHHHHTTS-HHHHHHHHH----

pLDDT: mean 85.05, std 11.99, range [50.09, 97.38]

Radius of gyration: 14.99 Å; chains: 1; bounding box: 38×28×42 Å

Organism: NCBI:txid2267691